Protein AF-G4R9L9-F1 (afdb_monomer_lite)

Structure (mmCIF, N/CA/C/O backbone):
data_AF-G4R9L9-F1
#
_entry.id   AF-G4R9L9-F1
#
loop_
_atom_site.group_PDB
_atom_site.id
_atom_site.type_symbol
_atom_site.label_atom_id
_atom_site.label_alt_id
_atom_site.label_comp_id
_atom_site.label_asym_id
_atom_site.label_entity_id
_atom_site.label_seq_id
_atom_site.pdbx_PDB_ins_code
_atom_site.Cartn_x
_atom_site.Cartn_y
_atom_site.Cartn_z
_atom_site.occupancy
_atom_site.B_iso_or_equiv
_atom_site.auth_seq_id
_atom_site.auth_comp_id
_atom_site.auth_asym_id
_atom_site.auth_atom_id
_atom_site.pdbx_PDB_model_num
ATOM 1 N N . MET A 1 1 ? 54.144 -47.743 1.507 1.00 36.56 1 MET A N 1
ATOM 2 C CA . MET A 1 1 ? 54.181 -46.338 1.042 1.00 36.56 1 MET A CA 1
ATOM 3 C C . MET A 1 1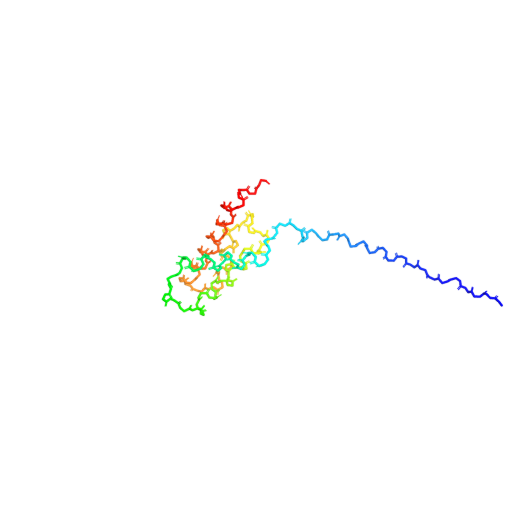 ? 53.049 -46.113 0.045 1.00 36.56 1 MET A C 1
ATOM 5 O O . MET A 1 1 ? 52.970 -46.897 -0.887 1.00 36.56 1 MET A O 1
ATOM 9 N N . ARG A 1 2 ? 52.268 -45.033 0.257 1.00 46.72 2 ARG A N 1
ATOM 10 C CA . ARG A 1 2 ? 51.398 -44.284 -0.694 1.00 46.72 2 ARG A CA 1
ATOM 11 C C . ARG A 1 2 ? 50.144 -45.031 -1.195 1.00 46.72 2 ARG A C 1
ATOM 13 O O . ARG A 1 2 ? 50.232 -45.807 -2.130 1.00 46.72 2 ARG A O 1
ATOM 20 N N . VAL A 1 3 ? 49.026 -45.031 -0.456 1.00 41.28 3 VAL A N 1
ATOM 21 C CA . VAL A 1 3 ? 47.976 -43.987 -0.254 1.00 41.28 3 VAL A CA 1
ATOM 22 C C . VAL A 1 3 ? 47.227 -43.624 -1.553 1.00 41.28 3 VAL A C 1
ATOM 24 O O . VAL A 1 3 ? 47.841 -43.023 -2.434 1.00 41.28 3 VAL A O 1
ATOM 27 N N . PRO A 1 4 ? 45.923 -43.961 -1.671 1.00 47.00 4 PRO A N 1
ATOM 28 C CA . PRO A 1 4 ? 45.098 -43.636 -2.831 1.00 47.00 4 PRO A CA 1
ATOM 29 C C . PRO A 1 4 ? 44.664 -42.164 -2.826 1.00 47.00 4 PRO A C 1
ATOM 31 O O . PRO A 1 4 ? 44.352 -41.585 -1.786 1.00 47.00 4 PRO A O 1
ATOM 34 N N . VAL A 1 5 ? 44.681 -41.576 -4.021 1.00 48.91 5 VAL A N 1
ATOM 35 C CA . VAL A 1 5 ? 44.388 -40.171 -4.321 1.00 48.91 5 VAL A CA 1
ATOM 36 C C . VAL A 1 5 ? 42.945 -39.831 -3.950 1.00 48.91 5 VAL A C 1
ATOM 38 O O . VAL A 1 5 ? 41.999 -40.461 -4.419 1.00 48.91 5 VAL A O 1
ATOM 41 N N . ALA A 1 6 ? 42.811 -38.832 -3.082 1.00 46.94 6 ALA A N 1
ATOM 42 C CA . ALA A 1 6 ? 41.554 -38.319 -2.577 1.00 46.94 6 ALA A CA 1
ATOM 43 C C . ALA A 1 6 ? 40.802 -37.470 -3.613 1.00 46.94 6 ALA A C 1
ATOM 45 O O . ALA A 1 6 ? 41.388 -36.715 -4.388 1.00 46.94 6 ALA A O 1
ATOM 46 N N . MET A 1 7 ? 39.479 -37.606 -3.532 1.00 43.91 7 MET A N 1
ATOM 47 C CA . MET A 1 7 ? 38.426 -36.701 -3.983 1.00 43.91 7 MET A CA 1
ATOM 48 C C . MET A 1 7 ? 38.808 -35.216 -3.987 1.00 43.91 7 MET A C 1
ATOM 50 O O . MET A 1 7 ? 39.171 -34.675 -2.947 1.00 43.91 7 MET A O 1
ATOM 54 N N . VAL A 1 8 ? 38.515 -34.536 -5.098 1.00 48.34 8 VAL A N 1
ATOM 55 C CA . VAL A 1 8 ? 37.947 -33.179 -5.076 1.00 48.34 8 VAL A CA 1
ATOM 56 C C . VAL A 1 8 ? 36.889 -33.113 -6.179 1.00 48.34 8 VAL A C 1
ATOM 58 O O . VAL A 1 8 ? 37.177 -32.809 -7.333 1.00 48.34 8 VAL A O 1
ATOM 61 N N . ILE A 1 9 ? 35.647 -33.455 -5.828 1.00 51.09 9 ILE A N 1
ATOM 62 C CA . ILE A 1 9 ? 34.476 -33.074 -6.620 1.00 51.09 9 ILE A CA 1
ATOM 63 C C . ILE A 1 9 ? 34.311 -31.576 -6.380 1.00 51.09 9 ILE A C 1
ATOM 65 O O . ILE A 1 9 ? 33.892 -31.150 -5.304 1.00 51.09 9 ILE A O 1
ATOM 69 N N . GLY A 1 10 ? 34.720 -30.780 -7.364 1.00 37.72 10 GLY A N 1
ATOM 70 C CA . GLY A 1 10 ? 34.440 -29.355 -7.401 1.00 37.72 10 GLY A CA 1
ATOM 71 C C . GLY A 1 10 ? 32.935 -29.154 -7.490 1.00 37.72 10 GLY A C 1
ATOM 72 O O . GLY A 1 10 ? 32.353 -29.243 -8.567 1.00 37.72 10 GLY A O 1
ATOM 73 N N . VAL A 1 11 ? 32.306 -28.873 -6.351 1.00 46.62 11 VAL A N 1
ATOM 74 C CA . VAL A 1 11 ? 30.984 -28.252 -6.301 1.00 46.62 11 VAL A CA 1
ATOM 75 C C . VAL A 1 11 ? 31.177 -26.802 -6.744 1.00 46.62 11 VAL A C 1
ATOM 77 O O . VAL A 1 11 ? 31.228 -25.876 -5.941 1.00 46.62 11 VAL A O 1
ATOM 80 N N . LEU A 1 12 ? 31.341 -26.605 -8.052 1.00 44.62 12 LEU A N 1
ATOM 81 C CA . LEU A 1 12 ? 31.001 -25.345 -8.693 1.00 44.62 12 LEU A CA 1
ATOM 82 C C . LEU A 1 12 ? 29.483 -25.288 -8.652 1.00 44.62 12 LEU A C 1
ATOM 84 O O . LEU A 1 12 ? 28.797 -25.776 -9.549 1.00 44.62 12 LEU A O 1
ATOM 88 N N . GLY A 1 13 ? 28.980 -24.771 -7.531 1.00 38.56 13 GLY A N 1
ATOM 89 C CA . GLY A 1 13 ? 27.591 -24.406 -7.362 1.00 38.56 13 GLY A CA 1
ATOM 90 C C . GLY A 1 13 ? 27.205 -23.511 -8.524 1.00 38.56 13 GLY A C 1
ATOM 91 O O . GLY A 1 13 ? 27.478 -22.315 -8.526 1.00 38.56 13 GLY A O 1
ATOM 92 N N . SER A 1 14 ? 26.564 -24.114 -9.518 1.00 44.31 14 SER A N 1
ATOM 93 C CA . SER A 1 14 ? 25.745 -23.435 -10.505 1.00 44.31 14 SER A CA 1
ATOM 94 C C . SER A 1 14 ? 24.495 -22.942 -9.778 1.00 44.31 14 SER A C 1
ATOM 96 O O . SER A 1 14 ? 23.381 -23.382 -10.043 1.00 44.31 14 SER A O 1
ATOM 98 N N . ALA A 1 15 ? 24.687 -22.053 -8.803 1.00 41.09 15 ALA A N 1
ATOM 99 C CA . ALA A 1 15 ? 23.651 -21.136 -8.391 1.00 41.09 15 ALA A CA 1
ATOM 100 C C . ALA A 1 15 ? 23.521 -20.167 -9.563 1.00 41.09 15 ALA A C 1
ATOM 102 O O . ALA A 1 15 ? 24.170 -19.124 -9.613 1.00 41.09 15 ALA A O 1
ATOM 103 N N . PHE A 1 16 ? 22.750 -20.591 -10.567 1.00 46.34 16 PHE A N 1
ATOM 104 C CA . PHE A 1 16 ? 22.104 -19.671 -11.480 1.00 46.34 16 PHE A CA 1
ATOM 105 C C . PHE A 1 16 ? 21.538 -18.564 -10.606 1.00 46.34 16 PHE A C 1
ATOM 107 O O . PHE A 1 16 ? 20.717 -18.830 -9.728 1.00 46.34 16 PHE A O 1
ATOM 114 N N . ALA A 1 17 ? 22.101 -17.371 -10.776 1.00 44.06 17 ALA A N 1
ATOM 115 C CA . ALA A 1 17 ? 21.674 -16.170 -10.103 1.00 44.06 17 ALA A CA 1
ATOM 116 C C . ALA A 1 17 ? 20.149 -16.118 -10.182 1.00 44.06 17 ALA A C 1
ATOM 118 O O . ALA A 1 17 ? 19.583 -16.015 -11.271 1.00 44.06 17 ALA A O 1
ATOM 119 N N . SER A 1 18 ? 19.488 -16.283 -9.036 1.00 38.16 18 SER A N 1
ATOM 120 C CA . SER A 1 18 ? 18.054 -16.075 -8.941 1.00 38.16 18 SER A CA 1
ATOM 121 C C . SER A 1 18 ? 17.775 -14.677 -9.496 1.00 38.16 18 SER A C 1
ATOM 123 O O . SER A 1 18 ? 18.355 -13.721 -8.981 1.00 38.16 18 SER A O 1
ATOM 125 N N . PRO A 1 19 ? 16.875 -14.503 -10.477 1.00 43.53 19 PRO A N 1
ATOM 126 C CA . PRO A 1 19 ? 16.470 -13.179 -10.953 1.00 43.53 19 PRO A CA 1
ATOM 127 C C . PRO A 1 19 ? 15.654 -12.397 -9.900 1.00 43.53 19 PRO A C 1
ATOM 129 O O . PRO A 1 19 ? 15.034 -11.391 -10.207 1.00 43.53 19 PRO A O 1
ATOM 132 N N . ALA A 1 20 ? 15.667 -12.830 -8.636 1.00 44.84 20 ALA A N 1
ATOM 133 C CA . ALA A 1 20 ? 14.945 -12.232 -7.518 1.00 44.84 20 ALA A CA 1
ATOM 134 C C . ALA A 1 20 ? 15.595 -10.940 -6.975 1.00 44.84 20 ALA A C 1
ATOM 136 O O . ALA A 1 20 ? 15.154 -10.415 -5.957 1.00 44.84 20 ALA A O 1
ATOM 137 N N . LEU A 1 21 ? 16.649 -10.434 -7.620 1.00 45.97 21 LEU A N 1
ATOM 138 C CA . LEU A 1 21 ? 17.362 -9.217 -7.234 1.00 45.97 21 LEU A CA 1
ATOM 139 C C . LEU A 1 21 ? 17.541 -8.307 -8.452 1.00 45.97 21 LEU A C 1
ATOM 141 O O . LEU A 1 21 ? 18.620 -8.257 -9.028 1.00 45.97 21 LEU A O 1
ATOM 145 N N . SER A 1 22 ? 16.463 -7.649 -8.873 1.00 42.12 22 SER A N 1
ATOM 146 C CA . SER A 1 22 ? 16.445 -6.226 -9.257 1.00 42.12 22 SER A CA 1
ATOM 147 C C . SER A 1 22 ? 15.162 -5.919 -10.016 1.00 42.12 22 SER A C 1
ATOM 149 O O . SER A 1 22 ? 15.128 -6.025 -11.234 1.00 42.12 22 SER A O 1
ATOM 151 N N . GLN A 1 23 ? 14.121 -5.565 -9.265 1.00 47.59 23 GLN A N 1
ATOM 152 C CA . GLN A 1 23 ? 13.178 -4.459 -9.528 1.00 47.59 23 GLN A CA 1
ATOM 153 C C . GLN A 1 23 ? 12.045 -4.479 -8.482 1.00 47.59 23 GLN A C 1
ATOM 155 O O . GLN A 1 23 ? 10.899 -4.168 -8.763 1.00 47.59 23 GLN A O 1
ATOM 160 N N . GLY A 1 24 ? 12.367 -4.883 -7.249 1.00 54.16 24 GLY A N 1
ATOM 161 C CA . GLY A 1 24 ? 11.472 -4.786 -6.104 1.00 54.16 24 GLY A CA 1
ATOM 162 C C . GLY A 1 24 ? 12.004 -3.701 -5.187 1.00 54.16 24 GLY A C 1
ATOM 163 O O . GLY A 1 24 ? 13.209 -3.644 -4.928 1.00 54.16 24 GLY A O 1
ATOM 164 N N . PHE A 1 25 ? 11.116 -2.830 -4.737 1.00 62.56 25 PHE A N 1
ATOM 165 C CA . PHE A 1 25 ? 11.391 -1.827 -3.724 1.00 62.56 25 PHE A CA 1
ATOM 166 C C . PHE A 1 25 ? 12.263 -2.354 -2.576 1.00 62.56 25 PHE A C 1
ATOM 168 O O . PHE A 1 25 ? 11.998 -3.427 -2.035 1.00 62.56 25 PHE A O 1
ATOM 175 N N . SER A 1 26 ? 13.264 -1.580 -2.138 1.00 75.44 26 SER A N 1
ATOM 176 C CA . SER A 1 26 ? 13.915 -1.861 -0.854 1.00 75.44 26 SER A CA 1
ATOM 177 C C . SER A 1 26 ? 12.855 -1.842 0.247 1.00 75.44 26 SER A C 1
ATOM 179 O O . SER A 1 26 ? 12.100 -0.875 0.353 1.00 75.44 26 SER A O 1
ATOM 181 N N . ASN A 1 27 ? 12.811 -2.876 1.094 1.00 79.62 27 ASN A N 1
ATOM 182 C CA . ASN A 1 27 ? 11.826 -2.971 2.176 1.00 79.62 27 ASN A CA 1
ATOM 183 C C . ASN A 1 27 ? 11.806 -1.708 3.057 1.00 79.62 27 ASN A C 1
ATOM 185 O O . ASN A 1 27 ? 10.744 -1.253 3.465 1.00 79.62 27 ASN A O 1
ATOM 189 N N . ILE A 1 28 ? 12.974 -1.109 3.317 1.00 81.94 28 ILE A N 1
ATOM 190 C CA . ILE A 1 28 ? 13.090 0.127 4.112 1.00 81.94 28 ILE A CA 1
ATOM 191 C C . ILE A 1 28 ? 12.443 1.307 3.383 1.00 81.94 28 ILE A C 1
ATOM 193 O O . ILE A 1 28 ? 11.786 2.145 3.994 1.00 81.94 28 ILE A O 1
ATOM 197 N N . GLU A 1 29 ? 12.615 1.371 2.070 1.00 83.25 29 GLU A N 1
ATOM 198 C CA . GLU A 1 29 ? 12.075 2.453 1.263 1.00 83.25 29 GLU A CA 1
ATOM 199 C C . GLU A 1 29 ? 10.549 2.348 1.133 1.00 83.25 29 GLU A C 1
ATOM 201 O O . GLU A 1 29 ? 9.853 3.349 1.298 1.00 83.25 29 GLU A O 1
ATOM 206 N N . ALA A 1 30 ? 10.018 1.134 0.956 1.00 85.06 30 ALA A N 1
ATOM 207 C CA . ALA A 1 30 ? 8.578 0.882 0.991 1.00 85.06 30 ALA A CA 1
ATOM 208 C C . ALA A 1 30 ? 7.955 1.277 2.344 1.00 85.06 30 ALA A C 1
ATOM 210 O O . ALA A 1 30 ? 6.902 1.913 2.372 1.00 85.06 30 ALA A O 1
ATOM 211 N N . ILE A 1 31 ? 8.623 0.965 3.465 1.00 85.19 31 ILE A N 1
ATOM 212 C CA . ILE A 1 31 ? 8.173 1.366 4.809 1.00 85.19 31 ILE A CA 1
ATOM 213 C C . ILE A 1 31 ? 8.109 2.891 4.929 1.00 85.19 31 ILE A C 1
ATOM 215 O O . ILE A 1 31 ? 7.064 3.419 5.301 1.00 85.19 31 ILE A O 1
ATOM 219 N N . ASN A 1 32 ? 9.185 3.600 4.575 1.00 86.12 32 ASN A N 1
ATOM 220 C CA . ASN A 1 32 ? 9.246 5.060 4.699 1.00 86.12 32 ASN A CA 1
ATOM 221 C C . ASN A 1 32 ? 8.174 5.763 3.853 1.00 86.12 32 ASN A C 1
ATOM 223 O O . ASN A 1 32 ? 7.597 6.758 4.283 1.00 86.12 32 ASN A O 1
ATOM 227 N N . ARG A 1 33 ? 7.871 5.232 2.664 1.00 85.31 33 ARG A N 1
ATOM 228 C CA . ARG A 1 33 ? 6.828 5.774 1.779 1.00 85.31 33 ARG A CA 1
ATOM 229 C C . ARG A 1 33 ? 5.436 5.570 2.344 1.00 85.31 33 ARG A C 1
ATOM 231 O O . ARG A 1 33 ? 4.639 6.504 2.363 1.00 85.31 33 ARG A O 1
ATOM 238 N N . CYS A 1 34 ? 5.152 4.369 2.840 1.00 89.94 34 CYS A N 1
ATOM 239 C CA . CYS A 1 34 ? 3.882 4.097 3.498 1.00 89.94 34 CYS A CA 1
ATOM 240 C C . CYS A 1 34 ? 3.713 4.933 4.769 1.00 89.94 34 CYS A C 1
ATOM 242 O O . CYS A 1 34 ? 2.607 5.392 5.043 1.00 89.94 34 CYS A O 1
ATOM 244 N N . ASP A 1 35 ? 4.796 5.176 5.511 1.00 89.19 35 ASP A N 1
ATOM 245 C CA . ASP A 1 35 ? 4.797 6.043 6.687 1.00 89.19 35 ASP A CA 1
ATOM 246 C C . ASP A 1 35 ? 4.464 7.496 6.315 1.00 89.19 35 ASP A C 1
ATOM 248 O O . ASP A 1 35 ? 3.480 8.053 6.802 1.00 89.19 35 ASP A O 1
ATOM 252 N N . ALA A 1 36 ? 5.199 8.069 5.359 1.00 85.81 36 ALA A N 1
ATOM 253 C CA . ALA A 1 36 ? 4.980 9.431 4.877 1.00 85.81 36 ALA A CA 1
ATOM 254 C C . ALA A 1 36 ? 3.572 9.632 4.288 1.00 85.81 36 ALA A C 1
ATOM 256 O O . ALA A 1 36 ? 2.906 10.638 4.559 1.00 85.81 36 ALA A O 1
ATOM 257 N N . TYR A 1 37 ? 3.080 8.662 3.512 1.00 85.75 37 TYR A N 1
ATOM 258 C CA . TYR A 1 37 ? 1.743 8.745 2.934 1.00 85.75 37 TYR A CA 1
ATOM 259 C C . TYR A 1 37 ? 0.662 8.674 4.017 1.00 85.75 37 TYR A C 1
ATOM 261 O O . TYR A 1 37 ? -0.271 9.471 4.017 1.00 85.75 37 TYR A O 1
ATOM 269 N N . ILE A 1 38 ? 0.803 7.776 4.994 1.00 88.19 38 ILE A N 1
ATOM 270 C CA . ILE A 1 38 ? -0.171 7.644 6.081 1.00 88.19 38 ILE A CA 1
ATOM 271 C C . ILE A 1 38 ? -0.214 8.873 6.978 1.00 88.19 38 ILE A C 1
ATOM 273 O O . ILE A 1 38 ? -1.311 9.316 7.315 1.00 88.19 38 ILE A O 1
ATOM 277 N N . GLU A 1 39 ? 0.930 9.468 7.304 1.00 85.88 39 GLU A N 1
ATOM 278 C CA . GLU A 1 39 ? 0.958 10.709 8.082 1.00 85.88 39 GLU A CA 1
ATOM 279 C C . GLU A 1 39 ? 0.370 11.910 7.323 1.00 85.88 39 GLU A C 1
ATOM 281 O O . GLU A 1 39 ? -0.197 12.806 7.945 1.00 85.88 39 GLU A O 1
ATOM 286 N N . SER A 1 40 ? 0.454 11.933 5.989 1.00 81.62 40 SER A N 1
ATOM 287 C CA . SER A 1 40 ? -0.118 13.022 5.181 1.00 81.62 40 SER A CA 1
ATOM 288 C C . SER A 1 40 ? -1.610 12.850 4.874 1.00 81.62 40 SER A C 1
ATOM 290 O O . SER A 1 40 ? -2.346 13.837 4.843 1.00 81.62 40 SER A O 1
ATOM 292 N N . ALA A 1 41 ? -2.076 11.616 4.662 1.00 77.00 41 ALA A N 1
ATOM 293 C CA . ALA A 1 41 ? -3.449 11.334 4.247 1.00 77.00 41 ALA A CA 1
ATOM 294 C C . ALA A 1 41 ? -4.404 11.021 5.415 1.00 77.00 41 ALA A C 1
ATOM 296 O O . ALA A 1 41 ? -5.608 11.260 5.294 1.00 77.00 41 ALA A O 1
ATOM 297 N N . IL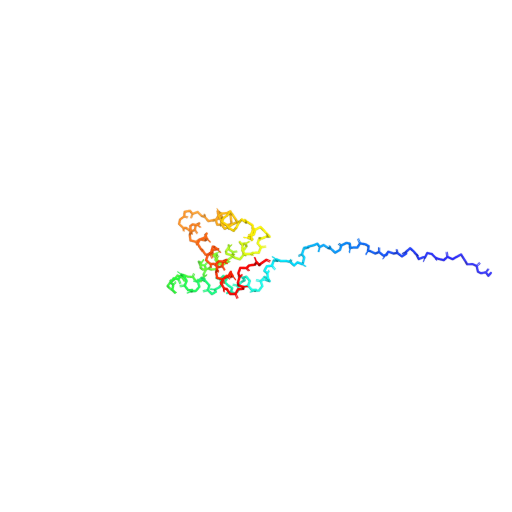E A 1 42 ? -3.911 10.527 6.558 1.00 80.19 42 ILE A N 1
ATOM 298 C CA . ILE A 1 42 ? -4.740 10.261 7.745 1.00 80.19 42 ILE A CA 1
ATOM 299 C C . ILE A 1 42 ? -4.588 11.400 8.756 1.00 80.19 42 ILE A C 1
ATOM 301 O O . ILE A 1 42 ? -3.485 11.793 9.121 1.00 80.19 42 ILE A O 1
ATOM 305 N N . ARG A 1 43 ? -5.721 11.909 9.262 1.00 78.06 43 ARG A N 1
ATOM 306 C CA . ARG A 1 43 ? -5.732 12.973 10.279 1.00 78.06 43 ARG A CA 1
ATOM 307 C C . ARG A 1 43 ? -4.928 12.570 11.526 1.00 78.06 43 ARG A C 1
ATOM 309 O O . ARG A 1 43 ? -5.039 11.425 11.969 1.00 78.06 43 ARG A O 1
ATOM 316 N N . PRO A 1 44 ? -4.218 13.516 12.166 1.00 74.00 44 PRO A N 1
ATOM 317 C CA . PRO A 1 44 ? -3.384 13.244 13.343 1.00 74.00 44 PRO A CA 1
ATOM 318 C C . PRO A 1 44 ? -4.173 12.745 14.565 1.00 74.00 44 PRO A C 1
ATOM 320 O O . PRO A 1 44 ? -3.597 12.200 15.494 1.00 74.00 44 PRO A O 1
ATOM 323 N N . GLU A 1 45 ? -5.493 12.917 14.557 1.00 80.19 45 GLU A N 1
ATOM 324 C CA . GLU A 1 45 ? -6.425 12.521 15.618 1.00 80.19 45 GLU A CA 1
ATOM 325 C C . GLU A 1 45 ? -6.681 11.000 15.660 1.00 80.19 45 GLU A C 1
ATOM 327 O O . GLU A 1 45 ? -7.279 10.482 16.603 1.00 80.19 45 GLU A O 1
ATOM 332 N N . ILE A 1 46 ? -6.260 10.278 14.619 1.00 82.88 46 ILE A N 1
ATOM 333 C CA . ILE A 1 46 ? -6.429 8.832 14.479 1.00 82.88 46 ILE A CA 1
ATOM 334 C C . ILE A 1 46 ? -5.295 8.103 15.207 1.00 82.88 46 ILE A C 1
ATOM 336 O O . ILE A 1 46 ? -4.133 8.483 15.087 1.00 82.88 46 ILE A O 1
ATOM 340 N N . SER A 1 47 ? -5.626 7.026 15.927 1.00 86.56 47 SER A N 1
ATOM 341 C CA . S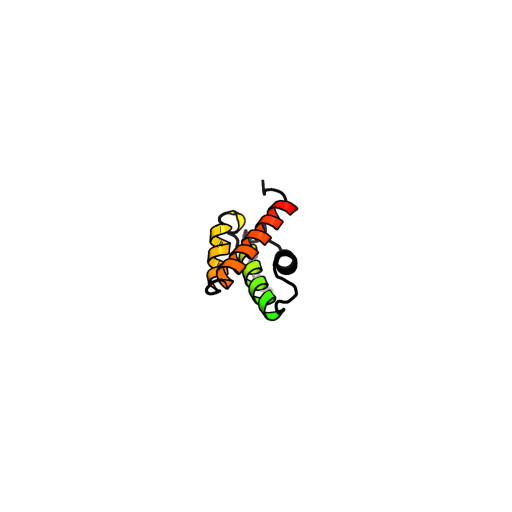ER A 1 47 ? -4.656 6.292 16.744 1.00 86.56 47 SER A CA 1
ATOM 342 C C . SER A 1 47 ? -3.520 5.679 15.921 1.00 86.56 47 SER A C 1
ATOM 344 O O . SER A 1 47 ? -3.735 5.145 14.830 1.00 86.56 47 SER A O 1
ATOM 346 N N . ASP A 1 48 ? -2.318 5.647 16.499 1.00 86.62 48 ASP A N 1
ATOM 347 C CA . ASP A 1 48 ? -1.143 5.039 15.861 1.00 86.62 48 ASP A CA 1
ATOM 348 C C . ASP A 1 48 ? -1.374 3.562 15.528 1.00 86.62 48 ASP A C 1
ATOM 350 O O . ASP A 1 48 ? -1.034 3.102 14.443 1.00 86.62 48 ASP A O 1
ATOM 354 N N . SER A 1 49 ? -2.082 2.840 16.401 1.00 85.12 49 SER A N 1
ATOM 355 C CA . SER A 1 49 ? -2.477 1.445 16.175 1.00 85.12 49 SER A CA 1
ATOM 356 C C . SER A 1 49 ? -3.368 1.245 14.945 1.00 85.12 49 SER A C 1
ATOM 358 O O . SER A 1 49 ? -3.367 0.168 14.347 1.00 85.12 49 SER A O 1
ATOM 360 N N . PHE A 1 50 ? -4.156 2.257 14.571 1.00 85.69 50 PHE A N 1
ATOM 361 C CA . PHE A 1 50 ? -4.967 2.231 13.362 1.00 85.69 50 PHE A CA 1
ATOM 362 C C . PHE A 1 50 ? -4.075 2.501 12.155 1.00 85.69 50 PHE A C 1
ATOM 364 O O . PHE A 1 50 ? -4.050 1.685 11.238 1.00 85.69 50 PHE A O 1
ATOM 371 N N . LYS A 1 51 ? -3.279 3.576 12.197 1.00 87.31 51 LYS A N 1
ATOM 372 C CA . LYS A 1 51 ? -2.306 3.926 11.152 1.00 87.31 51 LYS A CA 1
ATOM 373 C C . LYS A 1 51 ? -1.377 2.757 10.816 1.00 87.31 51 LYS A C 1
ATOM 375 O O . LYS A 1 51 ? -1.184 2.444 9.647 1.00 87.31 51 LYS A O 1
ATOM 380 N N . GLU A 1 52 ? -0.860 2.065 11.826 1.00 87.88 52 GLU A N 1
ATOM 381 C CA . GLU A 1 52 ? 0.077 0.953 11.671 1.00 87.88 52 GLU A CA 1
ATOM 382 C C . GLU A 1 52 ? -0.526 -0.241 10.919 1.00 87.88 52 GLU A C 1
ATOM 384 O O . GLU A 1 52 ? 0.144 -0.844 10.082 1.00 87.88 52 GLU A O 1
ATOM 389 N N . ARG A 1 53 ? -1.823 -0.527 11.104 1.00 85.69 53 ARG A N 1
ATOM 390 C CA . ARG A 1 53 ? -2.511 -1.552 10.299 1.00 85.69 53 ARG A CA 1
ATOM 391 C C . ARG A 1 53 ? -2.490 -1.201 8.815 1.00 85.69 53 ARG A C 1
ATOM 393 O O . ARG A 1 53 ? -2.167 -2.058 7.999 1.00 85.69 53 ARG A O 1
ATOM 400 N N . PHE A 1 54 ? -2.776 0.050 8.460 1.00 88.56 54 PHE A N 1
ATOM 401 C CA . PHE A 1 54 ? -2.744 0.482 7.059 1.00 88.56 54 PHE A CA 1
ATOM 402 C C . PHE A 1 54 ? -1.319 0.544 6.501 1.00 88.56 54 PHE A C 1
ATOM 404 O O . PHE A 1 54 ? -1.136 0.237 5.322 1.00 88.56 54 PHE A O 1
ATOM 411 N N . LYS A 1 55 ? -0.310 0.855 7.336 1.00 89.31 55 LYS A N 1
ATOM 412 C CA . LYS A 1 55 ? 1.116 0.835 6.945 1.00 89.31 55 LYS A CA 1
ATOM 413 C C . LYS A 1 55 ? 1.514 -0.552 6.455 1.00 89.31 55 LYS A C 1
ATOM 415 O O . LYS A 1 55 ? 2.116 -0.665 5.393 1.00 89.31 55 LYS A O 1
ATOM 420 N N . ILE A 1 56 ? 1.110 -1.598 7.177 1.00 85.94 56 ILE A N 1
ATOM 421 C CA . ILE A 1 56 ? 1.417 -2.993 6.833 1.00 85.94 56 ILE A CA 1
ATOM 422 C C . ILE A 1 56 ? 0.851 -3.370 5.458 1.00 85.94 56 ILE A C 1
ATOM 424 O O . ILE A 1 56 ? 1.551 -3.950 4.632 1.00 85.94 56 ILE A O 1
ATOM 428 N N . THR A 1 57 ? -0.401 -3.018 5.182 1.00 86.69 57 THR A N 1
ATOM 429 C CA . THR A 1 57 ? -1.033 -3.344 3.897 1.00 86.69 57 THR A CA 1
ATOM 430 C C . THR A 1 57 ? -0.468 -2.523 2.748 1.00 86.69 57 THR A C 1
ATOM 432 O O . THR A 1 57 ? -0.183 -3.083 1.694 1.00 86.69 57 THR A O 1
ATOM 435 N N . CYS A 1 58 ? -0.231 -1.226 2.949 1.00 91.06 58 CYS A N 1
ATOM 436 C CA . CYS A 1 58 ? 0.486 -0.407 1.972 1.00 91.06 58 CYS A CA 1
ATOM 437 C C . CYS A 1 58 ? 1.852 -1.027 1.631 1.00 91.06 58 CYS A C 1
ATOM 439 O O . CYS A 1 58 ? 2.174 -1.211 0.459 1.00 91.06 58 CYS A O 1
ATOM 441 N N . TYR A 1 59 ? 2.609 -1.433 2.655 1.00 90.75 59 TYR A N 1
ATOM 442 C CA . TYR A 1 59 ? 3.927 -2.038 2.498 1.00 90.75 59 TYR A CA 1
ATOM 443 C C . TYR A 1 59 ? 3.870 -3.319 1.663 1.00 90.75 59 TYR A C 1
ATOM 445 O O . TYR A 1 59 ? 4.597 -3.434 0.680 1.00 90.75 59 TYR A O 1
ATOM 453 N N . PHE A 1 60 ? 2.982 -4.257 2.010 1.00 88.81 60 PHE A N 1
ATOM 454 C CA . PHE A 1 60 ? 2.845 -5.511 1.265 1.00 88.81 60 PHE A CA 1
ATOM 455 C C . PHE A 1 60 ? 2.404 -5.300 -0.184 1.00 88.81 60 PHE A C 1
ATOM 457 O O . PHE A 1 60 ? 2.811 -6.069 -1.046 1.00 88.81 60 PHE A O 1
ATOM 464 N N . GLY A 1 61 ? 1.618 -4.255 -0.459 1.00 89.31 61 GLY A N 1
ATOM 465 C CA . GLY A 1 61 ? 1.302 -3.857 -1.826 1.00 89.31 61 GLY A CA 1
ATOM 466 C C . GLY A 1 61 ? 2.545 -3.406 -2.594 1.00 89.31 61 GLY A C 1
ATOM 467 O O . GLY A 1 61 ? 2.794 -3.899 -3.685 1.00 89.31 61 GLY A O 1
ATOM 468 N N . LEU A 1 62 ? 3.363 -2.524 -2.011 1.00 87.88 62 LEU A N 1
ATOM 469 C CA . LEU A 1 62 ? 4.549 -1.971 -2.679 1.00 87.88 62 LEU A CA 1
ATOM 470 C C . LEU A 1 62 ? 5.673 -2.980 -2.943 1.00 87.88 62 LEU A C 1
ATOM 472 O O . LEU A 1 62 ? 6.455 -2.773 -3.867 1.00 87.88 62 LEU A O 1
ATOM 476 N N . ILE A 1 63 ? 5.788 -4.033 -2.132 1.00 89.19 63 ILE A N 1
ATOM 477 C CA . ILE A 1 63 ? 6.810 -5.074 -2.333 1.00 89.19 63 ILE A CA 1
ATOM 478 C C . ILE A 1 63 ? 6.331 -6.230 -3.219 1.00 89.19 63 ILE A C 1
ATOM 480 O O . ILE A 1 63 ? 7.113 -7.142 -3.497 1.00 89.19 63 ILE A O 1
ATOM 484 N N . ASP A 1 64 ? 5.058 -6.240 -3.625 1.00 89.12 64 ASP A N 1
ATOM 485 C CA . ASP A 1 64 ? 4.539 -7.263 -4.529 1.00 89.12 64 ASP A CA 1
ATOM 486 C C . ASP A 1 64 ? 5.253 -7.137 -5.888 1.00 89.12 64 ASP A C 1
ATOM 488 O O . ASP A 1 64 ? 5.277 -6.048 -6.465 1.00 89.12 64 ASP A O 1
ATOM 492 N N . PRO A 1 65 ? 5.839 -8.217 -6.433 1.00 85.38 65 PRO A N 1
ATOM 493 C CA . PRO A 1 65 ? 6.576 -8.156 -7.695 1.00 85.38 65 PRO A CA 1
ATOM 494 C C . PRO A 1 65 ? 5.703 -7.743 -8.887 1.00 85.38 65 PRO A C 1
ATOM 496 O O . PRO A 1 65 ? 6.232 -7.277 -9.891 1.00 85.38 65 PRO A O 1
ATOM 499 N N . LEU A 1 66 ? 4.379 -7.894 -8.789 1.00 88.44 66 LEU A N 1
ATOM 500 C CA . LEU A 1 66 ? 3.431 -7.502 -9.827 1.00 88.44 66 LEU A CA 1
ATOM 501 C C . LEU A 1 66 ? 2.976 -6.047 -9.692 1.00 88.44 66 LEU A C 1
ATOM 503 O O . LEU A 1 66 ? 2.168 -5.607 -10.506 1.00 88.44 66 LEU A O 1
ATOM 507 N N . ILE A 1 67 ? 3.459 -5.283 -8.701 1.00 89.69 67 ILE A N 1
ATOM 508 C CA . ILE A 1 67 ? 3.007 -3.901 -8.489 1.00 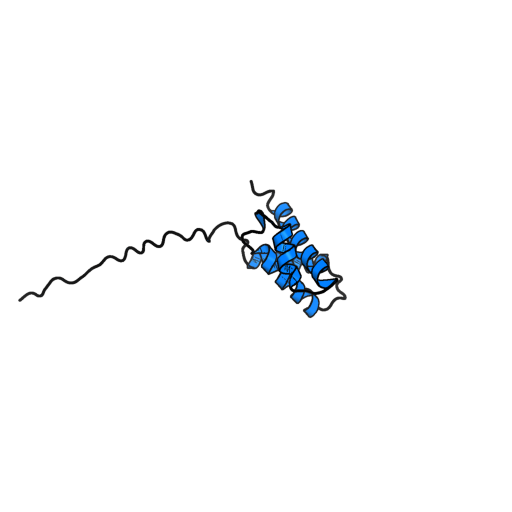89.69 67 ILE A CA 1
ATOM 509 C C . ILE A 1 67 ? 3.241 -3.035 -9.732 1.00 89.69 67 ILE A C 1
ATOM 511 O O . ILE A 1 67 ? 2.406 -2.202 -10.055 1.00 89.69 67 ILE A O 1
ATOM 515 N N . HIS A 1 68 ? 4.310 -3.267 -10.497 1.00 88.81 68 HIS A N 1
ATOM 516 C CA . HIS A 1 68 ? 4.570 -2.490 -11.712 1.00 88.81 68 HIS A CA 1
ATOM 517 C C . HIS A 1 68 ? 3.660 -2.853 -12.890 1.00 88.81 68 HIS A C 1
ATOM 519 O O . HIS A 1 68 ? 3.360 -1.995 -13.718 1.00 88.81 68 HIS A O 1
ATOM 525 N N . GLU A 1 69 ? 3.185 -4.095 -12.946 1.00 89.69 69 GLU A N 1
ATOM 526 C CA . GLU A 1 69 ? 2.366 -4.620 -14.042 1.00 89.69 69 GLU A CA 1
ATOM 527 C C . GLU A 1 69 ? 0.860 -4.457 -13.772 1.00 89.69 69 GLU A C 1
ATOM 529 O O . GLU A 1 69 ? 0.087 -4.168 -14.683 1.00 89.69 69 GLU A O 1
ATOM 534 N N . ASP A 1 70 ? 0.442 -4.620 -12.513 1.00 92.38 70 ASP A N 1
ATOM 535 C CA . ASP A 1 70 ? -0.951 -4.639 -12.053 1.00 92.38 70 ASP A CA 1
ATOM 536 C C . ASP A 1 70 ? -1.089 -3.948 -10.681 1.00 92.38 70 ASP A C 1
ATOM 538 O O . ASP A 1 70 ? -1.566 -4.536 -9.707 1.00 92.38 70 ASP A O 1
ATOM 542 N N . HIS A 1 71 ? -0.661 -2.684 -10.569 1.00 91.31 71 HIS A N 1
ATOM 543 C CA . HIS A 1 71 ? -0.750 -1.959 -9.292 1.00 91.31 71 HIS A CA 1
ATOM 544 C C . HIS A 1 71 ? -2.183 -1.891 -8.742 1.00 91.31 71 HIS A C 1
ATOM 546 O O . HIS A 1 71 ? -2.393 -2.027 -7.536 1.00 91.31 71 HIS A O 1
ATOM 552 N N . GLU A 1 72 ? -3.185 -1.709 -9.608 1.00 93.06 72 GLU A N 1
ATOM 553 C CA . GLU A 1 72 ? -4.587 -1.656 -9.189 1.00 93.06 72 GLU A CA 1
ATOM 554 C C . GLU A 1 72 ? -5.042 -2.982 -8.578 1.00 93.06 72 GLU A C 1
ATOM 556 O O . GLU A 1 72 ? -5.635 -3.000 -7.494 1.00 93.06 72 GLU A O 1
ATOM 561 N N . GLY A 1 73 ? -4.752 -4.102 -9.246 1.00 93.12 73 GLY A N 1
ATOM 562 C CA . GLY A 1 73 ? -5.112 -5.423 -8.759 1.00 93.12 73 GLY A CA 1
ATOM 563 C C . GLY A 1 73 ? -4.335 -5.810 -7.507 1.00 93.12 73 GLY A C 1
ATOM 564 O O . GLY A 1 73 ? -4.939 -6.346 -6.577 1.00 93.12 73 GLY A O 1
ATOM 565 N N . VAL A 1 74 ? -3.038 -5.499 -7.426 1.00 93.62 74 VAL A N 1
ATOM 566 C CA . VAL A 1 74 ? -2.224 -5.697 -6.215 1.00 93.62 74 VAL A CA 1
ATOM 567 C C . VAL A 1 74 ? -2.822 -4.929 -5.039 1.00 93.62 74 VAL A C 1
ATOM 569 O O . VAL A 1 74 ? -3.145 -5.534 -4.016 1.00 93.62 74 VAL A O 1
ATOM 572 N N . CYS A 1 75 ? -3.054 -3.622 -5.180 1.00 93.25 75 CYS A N 1
ATOM 573 C CA . CYS A 1 75 ? -3.590 -2.807 -4.092 1.00 93.25 75 CYS A CA 1
ATOM 574 C C . CYS A 1 75 ? -4.991 -3.259 -3.657 1.00 93.25 75 CYS A C 1
ATOM 576 O O . CYS A 1 75 ? -5.287 -3.289 -2.459 1.00 93.25 75 CYS A O 1
ATOM 578 N N . LYS A 1 76 ? -5.841 -3.685 -4.596 1.00 94.06 76 LYS A N 1
ATOM 579 C CA . LYS A 1 76 ? -7.165 -4.242 -4.294 1.00 94.06 76 LYS A CA 1
ATOM 580 C C . LYS A 1 76 ? -7.094 -5.595 -3.575 1.00 94.06 76 LYS A C 1
ATOM 582 O O . LYS A 1 76 ? -7.846 -5.847 -2.636 1.00 94.06 76 LYS A O 1
ATOM 587 N N . ARG A 1 77 ? -6.190 -6.489 -3.987 1.00 93.06 77 ARG A N 1
ATOM 588 C CA . ARG A 1 77 ? -5.998 -7.789 -3.319 1.00 93.06 77 ARG A CA 1
ATOM 589 C C . ARG A 1 77 ? -5.469 -7.596 -1.905 1.00 93.06 77 ARG A C 1
ATOM 591 O O . ARG A 1 77 ? -6.016 -8.168 -0.967 1.00 93.06 77 ARG A O 1
ATOM 598 N N . THR A 1 78 ? -4.457 -6.758 -1.740 1.00 90.19 78 THR A N 1
ATOM 599 C CA . THR A 1 78 ? -3.812 -6.536 -0.446 1.00 90.19 78 THR A CA 1
ATOM 600 C C . THR A 1 78 ? -4.752 -5.828 0.536 1.00 90.19 78 THR A C 1
ATOM 602 O O . THR A 1 78 ? -4.818 -6.200 1.709 1.00 90.19 78 THR A O 1
ATOM 605 N N . SER A 1 79 ? -5.574 -4.888 0.061 1.00 91.62 79 SER A N 1
ATOM 606 C CA . SER A 1 79 ? -6.593 -4.211 0.879 1.00 91.62 79 SER A CA 1
ATOM 607 C C . SER A 1 79 ? -7.788 -5.081 1.275 1.00 91.62 79 SER A C 1
ATOM 609 O O . SER A 1 79 ? -8.434 -4.782 2.280 1.00 91.62 79 SER A O 1
ATOM 611 N N . SER A 1 80 ? -8.045 -6.191 0.570 1.00 91.75 80 SER A N 1
ATOM 612 C CA . SER A 1 80 ? -9.134 -7.127 0.900 1.00 91.75 80 SER A CA 1
ATOM 613 C C . SER A 1 80 ? -9.004 -7.780 2.284 1.00 91.75 80 SER A C 1
ATOM 615 O O . SER A 1 80 ? -9.980 -8.306 2.818 1.00 91.75 80 SER A O 1
ATOM 617 N N . ALA A 1 81 ? -7.818 -7.694 2.898 1.00 87.75 81 ALA A N 1
ATOM 618 C CA . ALA A 1 81 ? -7.590 -8.069 4.290 1.00 87.75 81 ALA A CA 1
ATOM 619 C C . ALA A 1 81 ? -8.382 -7.201 5.292 1.00 87.75 81 ALA A C 1
ATOM 621 O O . ALA A 1 81 ? -8.548 -7.597 6.447 1.00 87.75 81 ALA A O 1
ATOM 622 N N . PHE A 1 82 ? -8.892 -6.039 4.870 1.00 87.75 82 PHE A N 1
ATOM 623 C CA . PHE A 1 82 ? -9.757 -5.180 5.671 1.00 87.75 82 PHE A CA 1
ATOM 624 C C . PHE A 1 82 ? -11.190 -5.175 5.154 1.00 87.75 82 PHE A C 1
ATOM 626 O O . PHE A 1 82 ? -11.457 -5.191 3.957 1.00 87.75 82 PHE A O 1
ATOM 633 N N . SER A 1 83 ? -12.139 -5.103 6.084 1.00 86.12 83 SER A N 1
ATOM 634 C CA . SER A 1 83 ? -13.565 -5.067 5.763 1.00 86.12 83 SER A CA 1
ATOM 635 C C . SER A 1 83 ? -14.106 -3.638 5.688 1.00 86.12 83 SER A C 1
ATOM 637 O O . SER A 1 83 ? -13.754 -2.783 6.505 1.00 86.12 83 SER A O 1
ATOM 639 N N . GLY A 1 84 ? -15.027 -3.402 4.749 1.00 87.50 84 GLY A N 1
ATOM 640 C CA . GLY A 1 84 ? -15.772 -2.146 4.637 1.00 87.50 84 GLY A CA 1
ATOM 641 C C . GLY A 1 84 ? -14.884 -0.940 4.284 1.00 87.50 84 GLY A C 1
ATOM 642 O O . GLY A 1 84 ? -13.922 -1.103 3.534 1.00 87.50 84 GLY A O 1
ATOM 643 N N . PRO A 1 85 ? -15.155 0.254 4.847 1.00 86.31 85 PRO A N 1
ATOM 644 C CA . PRO A 1 85 ? -14.420 1.487 4.526 1.00 86.31 85 PRO A CA 1
ATOM 645 C C . PRO A 1 85 ? -12.909 1.421 4.798 1.00 86.31 85 PRO A C 1
ATOM 647 O O . PRO A 1 85 ? -12.134 2.181 4.225 1.00 86.31 85 PRO A O 1
ATOM 650 N N . ALA A 1 86 ? -12.470 0.509 5.671 1.00 86.25 86 ALA A N 1
ATOM 651 C CA . ALA A 1 86 ? -11.051 0.281 5.918 1.00 86.25 86 ALA A CA 1
ATOM 652 C C . ALA A 1 86 ? -10.349 -0.348 4.700 1.00 86.25 86 ALA A C 1
ATOM 654 O O . ALA A 1 86 ? -9.211 0.004 4.413 1.00 86.25 86 ALA A O 1
ATOM 655 N N . GLY A 1 87 ? -11.019 -1.233 3.955 1.00 89.25 87 GLY A N 1
ATOM 656 C CA . GLY A 1 87 ? -10.476 -1.784 2.708 1.00 89.25 87 GLY A CA 1
ATOM 657 C C . GLY A 1 87 ? -10.267 -0.694 1.663 1.00 89.25 87 GLY A C 1
ATOM 658 O O . GLY A 1 87 ? -9.185 -0.577 1.101 1.00 89.25 87 GLY A O 1
ATOM 659 N N . GLU A 1 88 ? -11.258 0.179 1.490 1.00 89.88 88 GLU A N 1
ATOM 660 C CA . GLU A 1 88 ? -11.175 1.312 0.558 1.00 89.88 88 GLU A CA 1
ATOM 661 C C . GLU A 1 88 ? -10.033 2.270 0.922 1.00 89.88 88 GLU A C 1
ATOM 663 O O . GLU A 1 88 ? -9.248 2.662 0.059 1.00 89.88 88 GLU A O 1
ATOM 668 N N . LEU A 1 89 ? -9.889 2.597 2.213 1.00 87.81 89 LEU A N 1
ATOM 669 C CA . LEU A 1 89 ? -8.774 3.410 2.694 1.00 87.81 89 LEU A CA 1
ATOM 670 C C . LEU A 1 89 ? -7.432 2.721 2.431 1.00 87.81 89 LEU A C 1
ATOM 672 O O . LEU A 1 89 ? -6.516 3.355 1.924 1.00 87.81 89 LEU A O 1
ATOM 676 N N . ALA A 1 90 ? -7.308 1.430 2.738 1.00 89.44 90 ALA A N 1
ATOM 677 C CA . ALA A 1 90 ? -6.076 0.680 2.517 1.00 89.44 90 ALA A CA 1
ATOM 678 C C . ALA A 1 90 ? -5.683 0.611 1.034 1.00 89.44 90 ALA A C 1
ATOM 680 O O . ALA A 1 90 ? -4.502 0.736 0.704 1.00 89.44 90 ALA A O 1
ATOM 681 N N . GLU A 1 91 ? -6.665 0.439 0.146 1.00 92.50 91 GLU A N 1
ATOM 682 C CA . GLU A 1 91 ? -6.451 0.466 -1.299 1.00 92.50 91 GLU A CA 1
ATOM 683 C C . GLU A 1 91 ? -5.946 1.842 -1.746 1.00 92.50 91 GLU A C 1
ATOM 685 O O . GLU A 1 91 ? -4.965 1.927 -2.487 1.00 92.50 91 GLU A O 1
ATOM 690 N N . LEU A 1 92 ? -6.564 2.914 -1.241 1.00 89.69 92 LEU A N 1
ATOM 691 C CA . LEU A 1 92 ? -6.148 4.287 -1.509 1.00 89.69 92 LEU A CA 1
ATOM 692 C C . LEU A 1 92 ? -4.723 4.561 -1.012 1.00 89.69 92 LEU A C 1
ATOM 694 O O . LEU A 1 92 ? -3.941 5.157 -1.749 1.00 89.69 92 LEU A O 1
ATOM 698 N N . MET A 1 93 ? -4.348 4.070 0.176 1.00 88.69 93 MET A N 1
ATOM 699 C CA . MET A 1 93 ? -2.980 4.217 0.691 1.00 88.69 93 MET A CA 1
ATOM 700 C C . MET A 1 93 ? -1.955 3.518 -0.196 1.00 88.69 93 MET A C 1
ATOM 702 O O . MET A 1 93 ? -0.922 4.097 -0.513 1.00 88.69 93 MET A O 1
ATOM 706 N N . CYS A 1 94 ? -2.246 2.286 -0.616 1.00 91.88 94 CYS A N 1
ATOM 707 C CA . CYS A 1 94 ? -1.364 1.526 -1.496 1.00 91.88 94 CYS A CA 1
ATOM 708 C C . CYS A 1 94 ? -1.186 2.225 -2.853 1.00 91.88 94 CYS A C 1
ATOM 710 O O . CYS A 1 94 ? -0.058 2.469 -3.280 1.00 91.88 94 CYS A O 1
ATOM 712 N N . ARG A 1 95 ? -2.293 2.621 -3.499 1.00 91.94 95 ARG A N 1
ATOM 713 C CA . ARG A 1 95 ? -2.264 3.319 -4.794 1.00 91.94 95 ARG A CA 1
ATOM 714 C C . ARG A 1 95 ? -1.538 4.658 -4.693 1.00 91.94 95 ARG A C 1
ATOM 716 O O . ARG A 1 95 ? -0.716 4.973 -5.546 1.00 91.94 95 ARG A O 1
ATOM 723 N N . GLY A 1 96 ? -1.818 5.431 -3.646 1.00 89.75 96 GLY A N 1
ATOM 724 C CA . GLY A 1 96 ? -1.192 6.728 -3.418 1.00 89.75 96 GLY A CA 1
ATOM 725 C C . GLY A 1 96 ? 0.308 6.628 -3.153 1.00 89.75 96 GLY A C 1
ATOM 726 O O . GLY A 1 96 ? 1.082 7.385 -3.737 1.00 89.75 96 GLY A O 1
ATOM 727 N N . ALA A 1 97 ? 0.738 5.655 -2.347 1.00 90.06 97 ALA A N 1
ATOM 728 C CA . ALA A 1 97 ? 2.156 5.406 -2.112 1.00 90.06 97 ALA A CA 1
ATOM 729 C C . ALA A 1 97 ? 2.879 4.940 -3.390 1.00 90.06 97 ALA A C 1
ATOM 731 O O . ALA A 1 97 ? 4.013 5.354 -3.636 1.00 90.06 97 ALA A O 1
ATOM 732 N N . TYR A 1 98 ? 2.219 4.139 -4.234 1.00 89.38 98 TYR A N 1
ATOM 733 C CA . TYR A 1 98 ? 2.761 3.733 -5.532 1.00 89.38 98 TYR A CA 1
ATOM 734 C C . TYR A 1 98 ? 2.829 4.894 -6.536 1.00 89.38 98 TYR A C 1
ATOM 736 O O . TYR A 1 98 ? 3.823 5.043 -7.241 1.00 89.38 98 TYR A O 1
ATOM 744 N N . GLN A 1 99 ? 1.830 5.778 -6.567 1.00 88.62 99 GLN A N 1
ATOM 745 C CA . GLN A 1 99 ? 1.894 6.984 -7.393 1.00 88.62 99 GLN A CA 1
ATOM 746 C C . GLN A 1 99 ? 3.041 7.902 -6.951 1.00 88.62 99 GLN A C 1
ATOM 748 O O . GLN A 1 99 ? 3.830 8.331 -7.786 1.00 88.62 99 GLN A O 1
ATOM 753 N N . SER A 1 100 ? 3.201 8.120 -5.640 1.00 85.69 100 SER A N 1
ATOM 754 C CA . SER A 1 100 ? 4.337 8.875 -5.092 1.00 85.69 100 SER A CA 1
ATOM 755 C C . SER A 1 100 ? 5.679 8.263 -5.498 1.00 85.69 100 SER A C 1
ATOM 757 O O . SER A 1 100 ? 6.656 8.979 -5.689 1.00 85.69 100 SER A O 1
ATOM 759 N N . TYR A 1 101 ? 5.735 6.940 -5.666 1.00 83.75 101 TYR A N 1
ATOM 760 C CA . TYR A 1 101 ? 6.908 6.271 -6.214 1.00 83.75 101 TYR A CA 1
ATOM 761 C C . TYR A 1 101 ? 7.217 6.608 -7.655 1.00 83.75 101 TYR A C 1
ATOM 763 O O . TYR A 1 101 ? 8.376 6.905 -7.960 1.00 83.75 101 TYR A O 1
ATOM 771 N N . LEU A 1 102 ? 6.206 6.579 -8.514 1.00 86.19 102 LEU A N 1
ATOM 772 C CA . LEU A 1 102 ? 6.371 6.955 -9.910 1.00 86.19 102 LEU A CA 1
ATOM 773 C C . LEU A 1 102 ? 6.774 8.427 -10.040 1.00 86.19 102 LEU A C 1
ATOM 775 O O . LEU A 1 102 ? 7.617 8.758 -10.869 1.00 86.19 102 LEU A O 1
ATOM 779 N N . ASP A 1 103 ? 6.224 9.297 -9.195 1.00 85.19 103 ASP A N 1
ATOM 780 C CA . ASP A 1 103 ? 6.525 10.729 -9.216 1.00 85.19 103 ASP A CA 1
ATOM 781 C C . ASP A 1 103 ? 7.978 11.021 -8.792 1.00 85.19 103 ASP A C 1
ATOM 783 O O . ASP A 1 103 ? 8.634 11.881 -9.378 1.00 85.19 103 ASP A O 1
ATOM 787 N N . GLU A 1 104 ? 8.510 10.290 -7.806 1.00 80.75 104 GLU A N 1
ATOM 788 C CA . GLU A 1 104 ? 9.884 10.471 -7.312 1.00 80.75 104 GLU A CA 1
ATOM 789 C C . GLU A 1 104 ? 10.954 9.817 -8.196 1.00 80.75 104 GLU A C 1
ATOM 791 O O . GLU A 1 104 ? 12.076 10.319 -8.266 1.00 80.75 104 GLU A O 1
ATOM 796 N N . ASN A 1 105 ? 10.635 8.703 -8.861 1.00 72.69 105 ASN A N 1
ATOM 797 C CA . ASN A 1 105 ? 11.601 7.943 -9.664 1.00 72.69 105 ASN A CA 1
ATOM 798 C C . ASN A 1 105 ? 11.429 8.132 -11.178 1.00 72.69 105 ASN A C 1
ATOM 800 O O . ASN A 1 105 ? 12.237 7.625 -11.957 1.00 72.69 105 ASN A O 1
ATOM 804 N N . GLY A 1 106 ? 10.413 8.888 -11.601 1.00 58.47 106 GLY A N 1
ATOM 805 C CA . GLY A 1 106 ? 9.986 8.965 -12.994 1.00 58.47 106 GLY A CA 1
ATOM 806 C C . GLY A 1 106 ? 9.290 7.675 -13.459 1.00 58.47 106 GLY A C 1
ATOM 807 O O . GLY A 1 106 ? 9.358 6.643 -12.786 1.00 58.47 106 GLY A O 1
ATOM 808 N N . PRO A 1 107 ? 8.603 7.696 -14.619 1.00 53.28 107 PRO A N 1
ATOM 809 C CA . PRO A 1 107 ? 8.068 6.472 -15.199 1.00 53.28 107 PRO A CA 1
ATOM 810 C C . PRO A 1 107 ? 9.23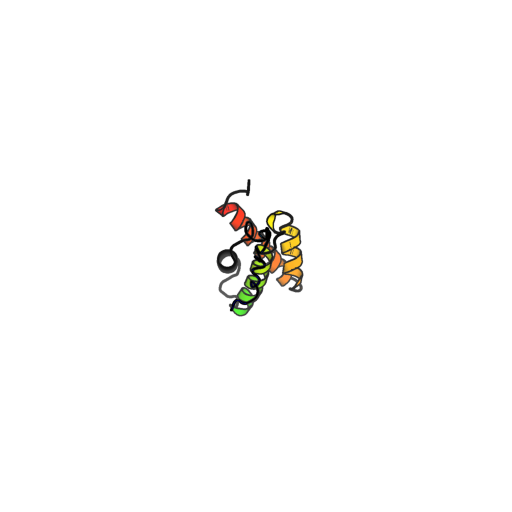2 5.515 -15.467 1.00 53.28 107 PRO A C 1
ATOM 812 O O . PRO A 1 107 ? 10.184 5.891 -16.154 1.00 53.28 107 PRO A O 1
ATOM 815 N N . ALA A 1 108 ? 9.159 4.303 -14.910 1.00 52.12 108 ALA A N 1
ATOM 816 C CA . ALA A 1 108 ? 10.079 3.225 -15.246 1.00 52.12 108 ALA A CA 1
ATOM 817 C C . ALA A 1 108 ? 10.079 3.062 -16.777 1.00 52.12 108 ALA A C 1
ATOM 819 O O . ALA A 1 108 ? 9.045 2.733 -17.360 1.00 52.12 108 ALA A O 1
ATOM 820 N N . GLN A 1 109 ? 11.200 3.418 -17.412 1.00 41.03 109 GLN A N 1
ATOM 821 C CA . GLN A 1 109 ? 11.416 3.280 -18.856 1.00 41.03 109 GLN A CA 1
ATOM 822 C C . GLN A 1 109 ? 11.727 1.833 -19.219 1.00 41.03 109 GLN A C 1
ATOM 824 O O . GLN A 1 109 ? 12.524 1.209 -18.480 1.00 41.03 109 GLN A O 1
#

Secondary structure (DSSP, 8-state):
---PPP------------TTSSSS--HHHHHHHHHHHHHHHS-TTS-HHHHHHHHHHHHHHHT-TTTTT-HHHHHHHHHTTS-THHHHHHHHHHHHHHHHHHHHH-S--

Radius of gyration: 21.82 Å; chains: 1; bounding box: 70×60×36 Å

pLDDT: mean 76.19, std 18.74, range [36.56, 94.06]

Foldseek 3Di:
DDDDDDDDPPPPPPPVPDPPPPDFDDLVRQLVLLVVLLPVPPDPPDDPVLSVVLSVLLSQLRRPPCCLVCVQVSLQVSLVVDDDVSSVVSSVSNVVSVVVVC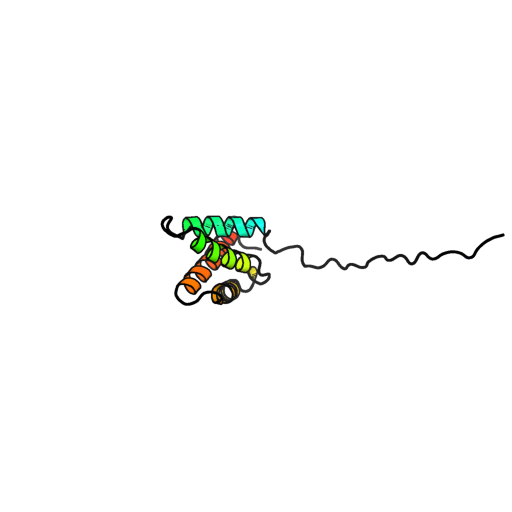VVPPNDD

Organism: Pelagibacterium halotolerans (strain DSM 22347 / JCM 15775 / CGMCC 1.7692 / B2) (NCBI:txid1082931)

Sequence (109 aa):
MRVPVAMVIGVLGSAFASPALSQGFSNIEAINRCDAYIESAIRPEISDSFKERFKITCYFGLIDPLIHEDHEGVCKRTSSAFSGPAGELAELMCRGAYQSYLDENGPAQ